Protein AF-A0A928N1K5-F1 (afdb_monomer)

Solvent-accessible s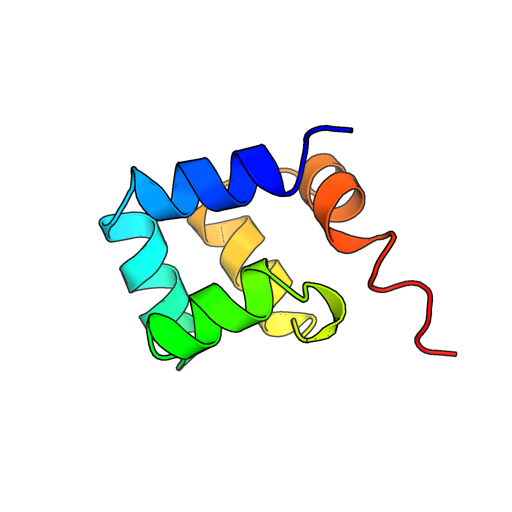urface area (backbone atoms only — not comparable to full-atom values): 4345 Å² total; per-residue (Å²): 144,77,47,63,59,56,52,51,49,47,49,66,72,36,56,66,62,39,50,50,47,23,61,76,61,73,37,53,74,67,56,50,51,52,31,72,76,42,61,63,72,56,49,71,68,48,51,51,50,49,32,60,77,68,68,50,53,72,67,57,49,43,72,58,41,42,93,45,60,78,75,80,122

Secondary structure (DSSP, 8-state):
--SHHHHHHHHHH-HHHHHHHHHHTT--HHHHHHHHH-GGG--HHHHHHHHHHTT--HHHHHHHHHHHHTT--

Foldseek 3Di:
DDQLVVVVVCCVVDVPLVVQLCVQVVHDSVRVVVCSVVVLPDDPSSLVSNCVSVVHDPVSSCVRRVVNPVPPD

Sequence (73 aa):
MTKLIHLRERMRRNLKEREEICRECGLSANQLKYKLYNPRKFTLGEIVTIKRILSLTTDQIIKIFAPFVAKRN

Nearest PDB structures (foldseek):
  4fn3-assembly1_A  TM=5.742E-01  e=1.150E+00  Enterobacter sp. RFL1396
  4i6u-assembly1_A  TM=5.443E-01  e=1.217E+00  Enterobacter sp. RFL1396
  3g5g-assembly5_I  TM=5.526E-01  e=1.918E+00  Enterobacter sp. RFL1396
  4fbi-assembly2_D  TM=5.395E-01  e=2.548E+00  Enterobacter sp. RFL1396
  3g5g-assembly5_J  TM=5.449E-01  e=3.583E+00  Enterobacter sp. RFL1396

Mean predicted aligned error: 5.17 Å

Structure (mmCIF, N/CA/C/O backbone):
data_AF-A0A928N1K5-F1
#
_entry.id   AF-A0A928N1K5-F1
#
loop_
_atom_site.group_PDB
_atom_site.id
_atom_site.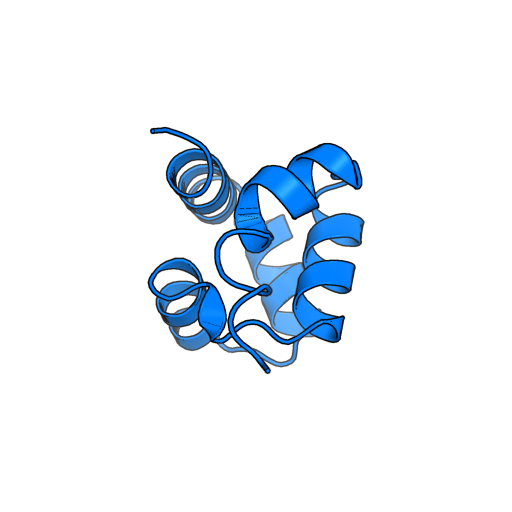type_symbol
_atom_site.label_atom_id
_atom_site.label_alt_id
_atom_site.label_comp_id
_atom_site.label_asym_id
_atom_site.label_entity_id
_atom_site.label_seq_id
_atom_site.pdbx_PDB_ins_code
_atom_site.Cartn_x
_atom_site.Cartn_y
_atom_site.Cartn_z
_atom_site.occupancy
_atom_site.B_iso_or_equiv
_atom_site.auth_seq_id
_atom_site.auth_comp_id
_atom_site.auth_asym_id
_atom_site.auth_atom_id
_atom_site.pdbx_PDB_model_num
ATOM 1 N N . MET A 1 1 ? 12.599 12.145 -9.008 1.00 42.62 1 MET A N 1
ATOM 2 C CA . MET A 1 1 ? 13.148 11.105 -8.115 1.00 42.62 1 MET A CA 1
ATOM 3 C C . MET A 1 1 ? 12.434 11.194 -6.757 1.00 42.62 1 MET A C 1
ATOM 5 O O . MET A 1 1 ? 13.074 11.469 -5.767 1.00 42.62 1 MET A O 1
ATOM 9 N N . THR A 1 2 ? 11.093 11.084 -6.682 1.00 53.31 2 THR A N 1
ATOM 10 C CA . THR A 1 2 ? 10.360 11.565 -5.474 1.00 53.31 2 THR A CA 1
ATOM 11 C C . THR A 1 2 ? 8.880 11.144 -5.475 1.00 53.31 2 THR A C 1
ATOM 13 O O . THR A 1 2 ? 7.980 11.968 -5.538 1.00 53.31 2 THR A O 1
ATOM 16 N N . LYS A 1 3 ? 8.571 9.842 -5.521 1.00 71.81 3 LYS A N 1
ATOM 17 C CA . LYS A 1 3 ? 7.159 9.376 -5.496 1.00 71.81 3 LYS A CA 1
ATOM 18 C C . LYS A 1 3 ? 6.931 8.241 -4.503 1.00 71.81 3 LYS A C 1
ATOM 20 O O . LYS A 1 3 ? 6.041 8.318 -3.666 1.00 71.81 3 LYS A O 1
ATOM 25 N N . LEU A 1 4 ? 7.834 7.261 -4.491 1.00 76.50 4 LEU A N 1
ATOM 26 C CA . LEU A 1 4 ? 7.891 6.233 -3.445 1.00 76.50 4 LEU A CA 1
ATOM 27 C C . LEU A 1 4 ? 8.256 6.782 -2.067 1.00 76.50 4 LEU A C 1
ATOM 29 O O . LEU A 1 4 ? 7.749 6.289 -1.067 1.00 76.50 4 LEU A O 1
ATOM 33 N N . ILE A 1 5 ? 9.118 7.799 -2.015 1.00 81.50 5 ILE A N 1
ATOM 34 C CA . ILE A 1 5 ? 9.505 8.449 -0.758 1.00 81.50 5 ILE A CA 1
ATOM 35 C C . ILE A 1 5 ? 8.282 9.124 -0.130 1.00 81.50 5 ILE A C 1
ATOM 37 O O . ILE A 1 5 ? 7.988 8.856 1.027 1.00 81.50 5 ILE A O 1
ATOM 41 N N . HIS A 1 6 ? 7.497 9.866 -0.919 1.00 83.06 6 HIS A N 1
ATOM 42 C CA . HIS A 1 6 ? 6.249 10.475 -0.451 1.00 83.06 6 HIS A CA 1
ATOM 43 C C . HIS A 1 6 ? 5.229 9.436 0.029 1.00 83.06 6 HIS A C 1
ATOM 45 O O . HIS A 1 6 ? 4.625 9.618 1.084 1.00 83.06 6 HIS A O 1
ATOM 51 N N . LEU A 1 7 ? 5.073 8.313 -0.688 1.00 82.94 7 LEU A N 1
ATOM 52 C CA . LEU A 1 7 ? 4.206 7.223 -0.229 1.00 82.94 7 LEU A CA 1
ATOM 53 C C . LEU A 1 7 ? 4.696 6.648 1.110 1.00 82.94 7 LEU A C 1
ATOM 55 O O . LEU A 1 7 ? 3.900 6.459 2.025 1.00 82.94 7 LEU A O 1
ATOM 59 N N . ARG A 1 8 ? 6.004 6.401 1.254 1.00 85.81 8 ARG A N 1
ATOM 60 C CA . ARG A 1 8 ? 6.597 5.900 2.505 1.00 85.81 8 ARG A CA 1
ATOM 61 C C . ARG A 1 8 ? 6.439 6.883 3.655 1.00 85.81 8 ARG A C 1
ATOM 63 O O . ARG A 1 8 ? 6.114 6.459 4.758 1.00 85.81 8 ARG A O 1
ATOM 70 N N . GLU A 1 9 ? 6.665 8.170 3.419 1.00 87.88 9 GLU A N 1
ATOM 71 C CA . GLU A 1 9 ? 6.468 9.202 4.434 1.00 87.88 9 GLU A CA 1
ATOM 72 C C . GLU A 1 9 ? 5.009 9.296 4.866 1.00 87.88 9 GLU A C 1
ATOM 74 O O . GLU A 1 9 ? 4.748 9.346 6.067 1.00 87.88 9 GLU A O 1
ATOM 79 N N . ARG A 1 10 ? 4.059 9.224 3.927 1.00 86.06 10 ARG A N 1
ATOM 80 C CA . ARG A 1 10 ? 2.629 9.180 4.255 1.00 86.06 10 ARG A CA 1
ATOM 81 C C . ARG A 1 10 ? 2.296 7.965 5.118 1.00 86.06 10 ARG A C 1
ATOM 83 O O . ARG A 1 10 ? 1.716 8.132 6.182 1.00 86.06 10 ARG A O 1
ATOM 90 N N . MET A 1 11 ? 2.779 6.778 4.744 1.00 84.62 11 MET A N 1
ATOM 91 C CA . MET A 1 11 ? 2.631 5.553 5.551 1.00 84.62 11 MET A CA 1
ATOM 92 C C . MET A 1 11 ? 3.295 5.640 6.927 1.00 84.62 11 MET A C 1
ATOM 94 O O . MET A 1 11 ? 2.925 4.909 7.844 1.00 84.62 11 MET A O 1
ATOM 98 N N . ARG A 1 12 ? 4.320 6.486 7.075 1.00 85.25 12 ARG A N 1
ATOM 99 C CA . ARG A 1 12 ? 5.020 6.693 8.345 1.00 85.25 12 ARG A CA 1
ATOM 100 C C . ARG A 1 12 ? 4.270 7.661 9.256 1.00 85.25 12 ARG A C 1
ATOM 102 O O . ARG A 1 12 ? 4.243 7.423 10.457 1.00 85.25 12 ARG A O 1
ATOM 109 N N . ARG A 1 13 ? 3.702 8.736 8.698 1.00 86.56 13 ARG A N 1
ATOM 110 C CA . ARG A 1 13 ? 2.998 9.790 9.449 1.00 86.56 13 ARG A CA 1
ATOM 111 C C . ARG A 1 13 ? 1.549 9.414 9.764 1.00 86.56 13 ARG A C 1
ATOM 113 O O . ARG A 1 13 ? 1.092 9.671 10.869 1.00 86.56 13 ARG A O 1
ATOM 120 N N . ASN A 1 14 ? 0.854 8.763 8.834 1.00 85.31 14 ASN A N 1
ATOM 121 C CA . ASN A 1 14 ? -0.527 8.326 9.016 1.00 85.31 14 ASN A CA 1
ATOM 122 C C . ASN A 1 14 ? -0.596 6.847 9.387 1.00 85.31 14 ASN A C 1
ATOM 124 O O . ASN A 1 14 ? -0.757 5.967 8.539 1.00 85.31 14 ASN A O 1
ATOM 128 N N . LEU A 1 15 ? -0.515 6.585 10.691 1.00 86.19 15 LEU A N 1
ATOM 129 C CA . LEU A 1 15 ? -0.648 5.237 11.243 1.00 86.19 15 LEU A CA 1
ATOM 130 C C . LEU A 1 15 ? -2.012 4.615 10.920 1.00 86.19 15 LEU A C 1
ATOM 132 O O . LEU A 1 15 ? -2.055 3.445 10.562 1.00 86.19 15 LEU A O 1
ATOM 136 N N . LYS A 1 16 ? -3.090 5.411 10.925 1.00 88.75 16 LYS A N 1
ATOM 137 C CA . LYS A 1 16 ? -4.441 4.940 10.592 1.00 88.75 16 LYS A CA 1
ATOM 138 C C . LYS A 1 16 ? -4.544 4.413 9.156 1.00 88.75 16 LYS A C 1
ATOM 140 O O . LYS A 1 16 ? -5.006 3.298 8.951 1.00 88.75 16 LYS A O 1
ATOM 145 N N . GLU A 1 17 ? -4.056 5.180 8.173 1.00 89.38 17 GLU A N 1
ATOM 146 C CA . GLU A 1 17 ? -4.032 4.751 6.762 1.00 89.38 17 GLU A CA 1
ATOM 147 C C . GLU A 1 17 ? -3.195 3.473 6.597 1.00 89.38 17 GLU A C 1
ATOM 149 O O . GLU A 1 17 ? -3.576 2.552 5.875 1.00 89.38 17 GLU A O 1
ATOM 154 N N . ARG A 1 18 ? -2.064 3.388 7.310 1.00 88.56 18 ARG A N 1
ATOM 155 C CA . ARG A 1 18 ? -1.196 2.207 7.303 1.00 88.56 18 ARG A CA 1
ATOM 156 C C . ARG A 1 18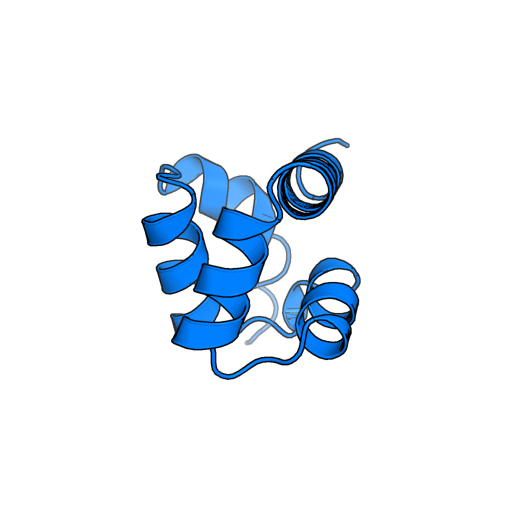 ? -1.900 0.974 7.869 1.00 88.56 18 ARG A C 1
ATOM 158 O O . ARG A 1 18 ? -1.787 -0.101 7.287 1.00 88.56 18 ARG A O 1
ATOM 165 N N . GLU A 1 19 ? -2.573 1.109 9.007 1.00 89.75 19 GLU A N 1
ATOM 166 C CA . GLU A 1 19 ? -3.300 0.012 9.649 1.00 89.75 19 GLU A CA 1
ATOM 167 C C . GLU A 1 19 ? -4.478 -0.462 8.804 1.00 89.75 19 GLU A C 1
ATOM 169 O O . GLU A 1 19 ? -4.674 -1.667 8.667 1.00 89.75 19 GLU A O 1
ATOM 174 N N . GLU A 1 20 ? -5.202 0.458 8.169 1.00 91.25 20 GLU A N 1
ATOM 175 C CA . GLU A 1 20 ? -6.306 0.116 7.274 1.00 91.25 20 GLU A CA 1
ATOM 176 C C . GLU A 1 20 ? -5.816 -0.657 6.042 1.00 91.25 20 GLU A C 1
ATOM 178 O O . GLU A 1 20 ? -6.382 -1.694 5.707 1.00 91.25 20 GLU A O 1
ATOM 183 N N . ILE A 1 21 ? -4.700 -0.237 5.431 1.00 89.94 21 ILE A N 1
ATOM 184 C CA . ILE A 1 21 ? -4.073 -0.977 4.322 1.00 89.94 21 ILE A CA 1
ATOM 185 C C . ILE A 1 21 ? -3.602 -2.353 4.783 1.00 89.94 21 ILE A C 1
ATOM 187 O O . ILE A 1 21 ? -3.818 -3.336 4.083 1.00 89.94 21 ILE A O 1
ATOM 191 N N . CYS A 1 22 ? -2.957 -2.445 5.946 1.00 91.25 22 CYS A N 1
ATOM 192 C CA . CYS A 1 22 ? -2.550 -3.726 6.518 1.00 91.25 22 CYS A CA 1
ATOM 193 C C . CYS A 1 22 ? -3.752 -4.655 6.729 1.00 91.25 22 CYS A C 1
ATOM 195 O O . CYS A 1 22 ? -3.681 -5.829 6.378 1.00 91.25 22 CYS A O 1
ATOM 197 N N . ARG A 1 23 ? -4.864 -4.129 7.249 1.00 92.38 23 ARG A N 1
ATOM 198 C CA . ARG A 1 23 ? -6.090 -4.888 7.503 1.00 92.38 23 ARG A CA 1
ATOM 199 C C . ARG A 1 23 ? -6.752 -5.366 6.210 1.00 92.38 23 ARG A C 1
ATOM 201 O O . ARG A 1 23 ? -7.027 -6.552 6.088 1.00 92.38 23 ARG A O 1
ATOM 208 N N . GLU A 1 24 ? -6.963 -4.471 5.249 1.00 92.81 24 GLU A N 1
ATOM 209 C CA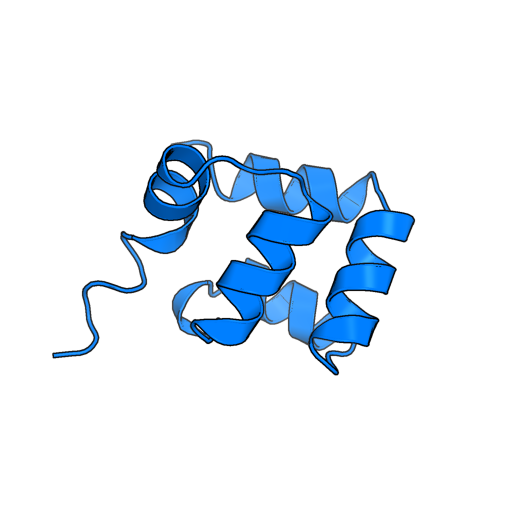 . GLU A 1 24 ? -7.624 -4.781 3.971 1.00 92.81 24 GLU A CA 1
ATOM 210 C C . GLU A 1 24 ? -6.763 -5.678 3.071 1.00 92.81 24 GLU A C 1
ATOM 212 O O . GLU A 1 24 ? -7.282 -6.543 2.372 1.00 92.81 24 GLU A O 1
ATOM 217 N N . CYS A 1 25 ? -5.439 -5.504 3.090 1.00 88.94 25 CYS A N 1
ATOM 218 C CA . CYS A 1 25 ? -4.520 -6.343 2.319 1.00 88.94 25 CYS A CA 1
ATOM 219 C C . CYS A 1 25 ? -4.111 -7.633 3.053 1.00 88.94 25 CYS A C 1
ATOM 221 O O . CYS A 1 25 ? -3.370 -8.431 2.481 1.00 88.94 25 CYS A O 1
ATOM 223 N N . GLY A 1 26 ? -4.518 -7.831 4.313 1.00 90.12 26 GLY A N 1
ATOM 224 C CA . GLY A 1 26 ? -4.086 -8.972 5.131 1.00 90.12 26 GLY A CA 1
ATOM 225 C C . GLY A 1 26 ? -2.573 -9.007 5.396 1.00 90.12 26 GLY A C 1
ATOM 226 O O . GLY A 1 26 ? -1.976 -10.076 5.505 1.00 90.12 26 GLY A O 1
ATOM 227 N N . LEU A 1 27 ? -1.925 -7.841 5.459 1.00 89.25 27 LEU A N 1
ATOM 228 C CA . LEU A 1 27 ? -0.483 -7.698 5.650 1.00 89.25 27 LEU A CA 1
ATOM 229 C C . LEU A 1 27 ? -0.152 -7.275 7.079 1.00 89.25 27 LEU A C 1
ATOM 231 O O . LEU A 1 27 ? -0.780 -6.389 7.650 1.00 89.25 27 LEU A O 1
ATOM 235 N N . SER A 1 28 ? 0.942 -7.799 7.626 1.00 89.56 28 SER A N 1
ATOM 236 C CA . SER A 1 28 ? 1.555 -7.211 8.820 1.00 89.56 28 SER A CA 1
ATOM 237 C C . SER A 1 28 ? 2.289 -5.910 8.473 1.00 89.56 28 SER A C 1
ATOM 239 O O . SER A 1 28 ? 2.813 -5.754 7.367 1.00 89.56 28 SER A O 1
ATOM 241 N N . ALA A 1 29 ? 2.459 -5.010 9.448 1.00 84.88 29 ALA A N 1
ATOM 242 C CA . ALA A 1 29 ? 3.202 -3.757 9.255 1.00 84.88 29 ALA A CA 1
ATOM 243 C C . ALA A 1 29 ? 4.617 -3.974 8.678 1.00 84.88 29 ALA A C 1
ATOM 245 O O . ALA A 1 29 ? 5.094 -3.176 7.870 1.00 84.88 29 ALA A O 1
ATOM 246 N N . ASN A 1 30 ? 5.271 -5.081 9.044 1.00 87.69 30 ASN A N 1
ATOM 247 C CA . ASN A 1 30 ? 6.594 -5.432 8.532 1.00 87.69 30 ASN A CA 1
ATOM 248 C C . ASN A 1 30 ? 6.561 -5.889 7.059 1.00 87.69 30 ASN A C 1
ATOM 250 O O . ASN A 1 30 ? 7.436 -5.516 6.279 1.00 87.69 30 ASN A O 1
ATOM 254 N N . GLN A 1 31 ? 5.520 -6.629 6.657 1.00 89.00 31 GLN A N 1
ATOM 255 C CA . GLN A 1 31 ? 5.287 -7.023 5.262 1.00 89.00 31 GLN A CA 1
ATOM 256 C C . GLN A 1 31 ? 4.999 -5.800 4.390 1.00 89.00 31 GLN A C 1
ATOM 258 O O . GLN A 1 31 ? 5.621 -5.629 3.341 1.00 89.00 31 GLN A O 1
ATOM 263 N N . LEU A 1 32 ? 4.127 -4.899 4.856 1.00 87.56 32 LEU A N 1
ATOM 264 C CA . LEU A 1 32 ? 3.844 -3.646 4.160 1.00 87.56 32 LEU A CA 1
ATOM 265 C C . LEU A 1 32 ? 5.112 -2.796 4.019 1.00 87.56 32 LEU A C 1
ATOM 267 O O . LEU A 1 32 ? 5.414 -2.325 2.925 1.00 87.56 32 LEU A O 1
ATOM 271 N N . LYS A 1 33 ? 5.905 -2.657 5.091 1.00 86.75 33 LYS A N 1
ATOM 272 C CA . LYS A 1 33 ? 7.203 -1.969 5.049 1.00 86.75 33 LYS A CA 1
ATOM 273 C C . LYS A 1 33 ? 8.109 -2.586 3.984 1.00 86.75 33 LYS A C 1
ATOM 275 O O . LYS A 1 33 ? 8.593 -1.862 3.121 1.00 86.75 33 LYS A O 1
ATOM 280 N N . TYR A 1 34 ? 8.295 -3.904 3.990 1.00 88.62 34 TYR A N 1
ATOM 281 C CA . TYR A 1 34 ? 9.119 -4.600 3.000 1.00 88.62 34 TYR A CA 1
ATOM 282 C C . TYR A 1 34 ? 8.625 -4.371 1.559 1.00 88.62 34 TYR A C 1
ATOM 284 O O . TYR A 1 34 ? 9.423 -4.058 0.672 1.00 88.62 34 TYR A O 1
ATOM 292 N N . LYS A 1 35 ? 7.311 -4.438 1.320 1.00 87.69 35 LYS A N 1
ATOM 293 C CA . LYS A 1 35 ? 6.708 -4.156 0.006 1.00 87.69 35 LYS A CA 1
ATOM 294 C C . LYS A 1 35 ? 6.866 -2.692 -0.415 1.00 87.69 35 LYS A C 1
ATOM 296 O O . LYS A 1 35 ? 7.134 -2.425 -1.579 1.00 87.69 35 LYS A O 1
ATOM 301 N N . LEU A 1 36 ? 6.813 -1.735 0.511 1.00 84.75 36 LEU A N 1
ATOM 302 C CA . LEU A 1 36 ? 7.134 -0.330 0.223 1.00 84.75 36 LEU A CA 1
ATOM 303 C C . LEU A 1 36 ? 8.605 -0.141 -0.188 1.00 84.75 36 LEU A C 1
ATOM 305 O O . LEU A 1 36 ? 8.916 0.788 -0.942 1.00 84.75 36 LEU A O 1
ATOM 309 N N . TYR A 1 37 ? 9.517 -0.995 0.293 1.00 84.31 37 TYR A N 1
ATOM 310 C CA . TYR A 1 37 ? 10.904 -1.049 -0.184 1.00 84.31 37 TYR A CA 1
ATOM 311 C C . TYR A 1 37 ? 11.036 -1.711 -1.555 1.00 84.31 37 TYR A C 1
ATOM 313 O O . TYR A 1 37 ? 11.829 -1.240 -2.371 1.00 84.31 37 TYR A O 1
ATOM 321 N N . ASN A 1 38 ? 10.218 -2.726 -1.834 1.00 84.56 38 ASN A N 1
ATOM 322 C CA . ASN A 1 38 ? 10.189 -3.437 -3.107 1.00 84.56 38 ASN A CA 1
ATOM 323 C C . ASN A 1 38 ? 8.784 -3.432 -3.745 1.00 84.56 38 ASN A C 1
ATOM 325 O O . ASN A 1 38 ? 8.061 -4.433 -3.669 1.00 84.56 38 ASN A O 1
ATOM 329 N N . PRO A 1 39 ? 8.391 -2.328 -4.406 1.00 81.44 39 PRO A N 1
ATOM 330 C CA . PRO A 1 39 ? 7.026 -2.130 -4.894 1.00 81.44 39 PRO A CA 1
ATOM 331 C C . PRO A 1 39 ? 6.590 -3.118 -5.985 1.00 81.44 39 PRO A C 1
ATOM 333 O O . PRO A 1 39 ? 5.400 -3.235 -6.257 1.00 81.44 39 PRO A O 1
ATOM 336 N N . ARG A 1 40 ? 7.522 -3.884 -6.571 1.00 82.06 40 ARG A N 1
ATOM 337 C CA . ARG A 1 40 ? 7.216 -4.996 -7.493 1.00 82.06 40 ARG A CA 1
ATOM 338 C C . ARG A 1 40 ? 6.475 -6.152 -6.820 1.00 82.06 40 ARG A C 1
ATOM 340 O O . ARG A 1 40 ? 5.881 -6.970 -7.512 1.00 82.06 40 ARG A O 1
ATOM 347 N N . LYS A 1 41 ? 6.538 -6.253 -5.488 1.00 86.06 41 LYS A N 1
ATOM 348 C CA . LYS A 1 41 ? 5.835 -7.291 -4.722 1.00 86.06 41 LYS A CA 1
ATOM 349 C C . LYS A 1 41 ? 4.385 -6.936 -4.398 1.00 86.06 41 LYS A C 1
ATOM 351 O O . LYS A 1 41 ? 3.704 -7.766 -3.794 1.00 86.06 41 LYS A O 1
ATOM 356 N N . PHE A 1 42 ? 3.921 -5.735 -4.746 1.00 86.38 42 PHE A N 1
ATOM 357 C CA . PHE A 1 42 ? 2.503 -5.421 -4.632 1.00 86.38 42 PHE A CA 1
ATOM 358 C C . PHE A 1 42 ? 1.711 -6.134 -5.728 1.00 86.38 42 PHE A C 1
ATOM 360 O O . PHE A 1 42 ? 2.094 -6.136 -6.898 1.00 86.38 42 PHE A O 1
ATOM 367 N N . THR A 1 43 ? 0.601 -6.744 -5.343 1.00 86.81 43 THR A N 1
ATOM 368 C CA . THR A 1 43 ? -0.399 -7.269 -6.266 1.00 86.81 43 THR A CA 1
ATOM 369 C C . THR A 1 43 ? -1.300 -6.135 -6.751 1.00 86.81 43 THR A C 1
ATOM 371 O O . THR A 1 43 ? -1.399 -5.082 -6.120 1.00 86.81 43 THR A O 1
ATOM 374 N N . LEU A 1 44 ? -1.993 -6.350 -7.872 1.00 84.88 44 LEU A N 1
ATOM 375 C CA . LEU A 1 44 ? -2.984 -5.393 -8.372 1.00 84.88 44 LEU A CA 1
ATOM 376 C C . LEU A 1 44 ? -4.069 -5.094 -7.327 1.00 84.88 44 LEU A C 1
ATOM 378 O O . LEU A 1 44 ? -4.424 -3.933 -7.154 1.00 84.88 44 LEU A O 1
ATOM 382 N N . GLY A 1 45 ? -4.529 -6.110 -6.587 1.00 87.94 45 GLY A N 1
ATOM 383 C CA . GLY A 1 45 ? -5.496 -5.932 -5.501 1.00 87.94 45 GLY A CA 1
ATOM 384 C C . GLY A 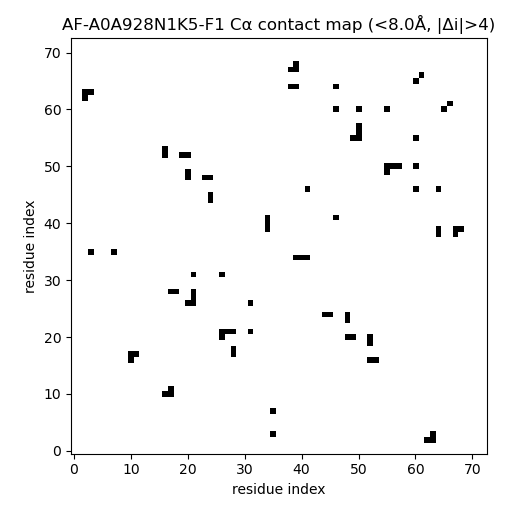1 45 ? -4.981 -4.991 -4.411 1.00 87.94 45 GLY A C 1
ATOM 385 O O . GLY A 1 45 ? -5.657 -4.029 -4.062 1.00 87.94 45 GLY A O 1
ATOM 386 N N . GLU A 1 46 ? -3.740 -5.184 -3.953 1.00 89.44 46 GLU A N 1
ATOM 387 C CA . GLU A 1 46 ? -3.130 -4.306 -2.945 1.00 89.44 46 GLU A CA 1
ATOM 388 C C . GLU A 1 46 ? -2.966 -2.865 -3.458 1.00 89.44 46 GLU A C 1
ATOM 390 O O . GLU A 1 46 ? -3.193 -1.911 -2.715 1.00 89.44 46 GLU A O 1
ATOM 395 N N . ILE A 1 47 ? -2.611 -2.681 -4.734 1.00 88.56 47 ILE A N 1
ATOM 396 C CA . ILE A 1 47 ? -2.487 -1.349 -5.352 1.00 88.56 47 ILE A CA 1
ATOM 397 C C . ILE A 1 47 ? -3.849 -0.645 -5.409 1.00 88.56 47 ILE A C 1
ATOM 399 O O . ILE A 1 47 ? -3.929 0.555 -5.138 1.00 88.56 47 ILE A O 1
ATOM 403 N N . VAL A 1 48 ? -4.922 -1.372 -5.732 1.00 89.56 48 VAL A N 1
ATOM 404 C CA . VAL A 1 48 ? -6.292 -0.836 -5.748 1.00 89.56 48 VAL A CA 1
ATOM 405 C C . VAL A 1 48 ? -6.739 -0.443 -4.339 1.00 89.56 48 VAL A C 1
ATOM 407 O O . VAL A 1 48 ? -7.285 0.646 -4.159 1.00 89.56 48 VAL A O 1
ATOM 410 N N . THR A 1 49 ? -6.439 -1.260 -3.331 1.00 91.50 49 THR A N 1
ATOM 411 C CA . THR A 1 49 ? -6.705 -0.934 -1.923 1.00 91.50 49 THR A CA 1
ATOM 412 C C . THR A 1 49 ? -5.961 0.330 -1.494 1.00 91.50 49 THR A C 1
ATOM 414 O O . THR A 1 49 ? -6.571 1.255 -0.959 1.00 91.50 49 THR A O 1
ATOM 417 N N . ILE A 1 50 ? -4.665 0.433 -1.806 1.00 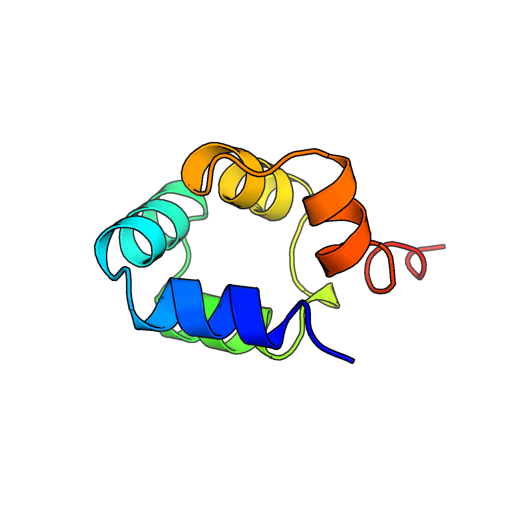89.00 50 ILE A N 1
ATOM 418 C CA . ILE A 1 50 ? -3.853 1.627 -1.521 1.00 89.00 50 ILE A CA 1
ATOM 419 C C . ILE A 1 50 ? -4.432 2.859 -2.225 1.00 89.00 50 ILE A C 1
ATOM 421 O O . ILE A 1 50 ? -4.517 3.924 -1.617 1.00 89.00 50 ILE A O 1
AT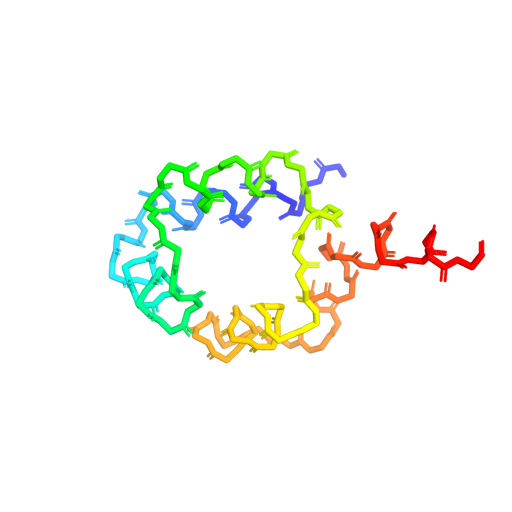OM 425 N N . LYS A 1 51 ? -4.862 2.725 -3.486 1.00 90.88 51 LYS A N 1
ATOM 426 C CA . LYS A 1 51 ? -5.531 3.801 -4.227 1.00 90.88 51 LYS A CA 1
ATOM 427 C C . LYS A 1 51 ? -6.780 4.287 -3.494 1.00 90.88 51 LYS A C 1
ATOM 429 O O . LYS A 1 51 ? -6.956 5.496 -3.365 1.00 90.88 51 LYS A O 1
ATOM 434 N N . ARG A 1 52 ? -7.622 3.358 -3.028 1.00 91.94 52 ARG A N 1
ATOM 435 C CA . ARG A 1 52 ? -8.889 3.658 -2.349 1.00 91.94 52 ARG A CA 1
ATOM 436 C C . ARG A 1 52 ? -8.656 4.352 -1.009 1.00 91.94 52 ARG A C 1
ATOM 438 O O . ARG A 1 52 ? -9.198 5.427 -0.793 1.00 91.94 52 ARG A O 1
ATOM 445 N N . ILE A 1 53 ? -7.817 3.770 -0.152 1.00 90.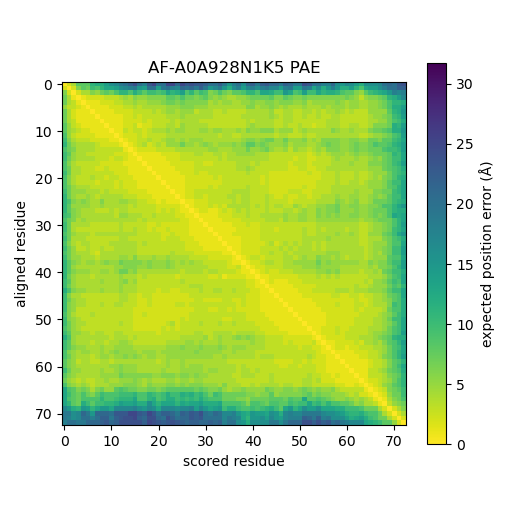38 53 ILE A N 1
ATOM 446 C CA . ILE A 1 53 ? -7.578 4.257 1.217 1.00 90.38 53 ILE A CA 1
ATOM 447 C C . ILE A 1 53 ? -6.884 5.617 1.205 1.00 90.38 53 ILE A C 1
ATOM 449 O O . ILE A 1 53 ? -7.263 6.527 1.932 1.00 90.38 53 ILE A O 1
ATOM 453 N N . LEU A 1 54 ? -5.893 5.790 0.330 1.00 87.94 54 LEU A N 1
ATOM 454 C CA . LEU A 1 54 ? -5.159 7.050 0.235 1.00 87.94 54 LEU A CA 1
ATOM 455 C C . LEU A 1 54 ? -5.863 8.108 -0.620 1.00 87.94 54 LEU A C 1
ATOM 457 O O . LEU A 1 54 ? -5.317 9.206 -0.783 1.00 87.94 54 LEU A O 1
ATOM 461 N N . SER A 1 55 ? -7.031 7.776 -1.178 1.00 89.50 55 SER A N 1
ATOM 462 C CA . SER A 1 55 ? -7.785 8.605 -2.119 1.00 89.50 55 SER A CA 1
ATOM 463 C C . SER A 1 55 ? -6.894 9.145 -3.252 1.00 89.50 55 SER A C 1
ATOM 465 O O . SER A 1 55 ? -6.861 10.337 -3.558 1.00 89.50 55 SER A O 1
ATOM 467 N N . LEU A 1 56 ? -6.078 8.261 -3.837 1.00 87.19 56 LEU A N 1
ATOM 468 C CA . LEU A 1 56 ? -5.146 8.613 -4.909 1.00 87.19 56 LEU A CA 1
ATOM 469 C C . LEU A 1 56 ? -5.824 8.523 -6.277 1.00 87.19 56 LEU A C 1
ATOM 471 O O . LEU A 1 56 ? -6.620 7.624 -6.557 1.00 87.19 56 LEU A O 1
ATOM 475 N N . THR A 1 57 ? -5.430 9.410 -7.188 1.00 88.88 57 THR A N 1
ATOM 476 C CA . THR A 1 57 ? -5.849 9.318 -8.588 1.00 88.88 57 THR A CA 1
ATOM 477 C C . THR A 1 57 ? -5.098 8.202 -9.316 1.00 88.88 57 THR A C 1
ATOM 479 O O . THR A 1 57 ? -4.007 7.779 -8.921 1.00 88.88 57 THR A O 1
ATOM 482 N N . THR A 1 58 ? -5.671 7.722 -10.423 1.00 85.81 58 THR A N 1
ATOM 483 C CA . THR A 1 58 ? -5.033 6.697 -11.265 1.00 85.81 58 THR A CA 1
ATOM 484 C C . THR A 1 58 ? -3.660 7.156 -11.771 1.00 85.81 58 THR A C 1
ATOM 486 O O . THR A 1 58 ? -2.720 6.369 -11.757 1.00 85.81 58 THR A O 1
ATOM 489 N N . ASP A 1 59 ? -3.506 8.436 -12.122 1.00 86.19 59 ASP A N 1
ATOM 490 C CA . ASP A 1 59 ? -2.221 9.020 -12.531 1.00 86.19 59 ASP A CA 1
ATOM 491 C C . ASP A 1 59 ? -1.153 8.921 -11.426 1.00 86.19 59 ASP A C 1
ATOM 493 O O . ASP A 1 59 ? -0.021 8.514 -11.692 1.00 86.19 59 ASP A O 1
ATOM 497 N N . GLN A 1 60 ? -1.511 9.203 -10.167 1.00 86.06 60 GLN A N 1
ATOM 498 C CA . GLN A 1 60 ? -0.589 9.068 -9.034 1.00 86.06 60 GL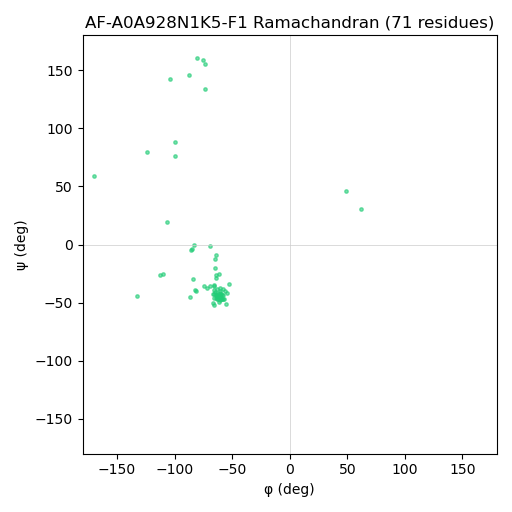N A CA 1
ATOM 499 C C . GLN A 1 60 ? -0.158 7.611 -8.835 1.00 86.06 60 GLN A C 1
ATOM 501 O O . GLN A 1 60 ? 1.030 7.333 -8.674 1.00 86.06 60 GLN A O 1
ATOM 506 N N . ILE A 1 61 ? -1.102 6.670 -8.917 1.00 86.00 61 ILE A N 1
ATOM 507 C CA . ILE A 1 61 ? -0.819 5.234 -8.809 1.00 86.00 61 ILE A CA 1
ATOM 508 C C . ILE A 1 61 ? 0.092 4.756 -9.938 1.00 86.00 61 ILE A C 1
ATOM 510 O O . ILE A 1 61 ? 1.092 4.098 -9.661 1.00 86.00 61 ILE A O 1
ATOM 514 N N . ILE A 1 62 ? -0.184 5.130 -11.188 1.00 83.75 62 ILE A N 1
ATOM 515 C CA . ILE A 1 62 ? 0.678 4.815 -12.336 1.00 83.75 62 ILE A CA 1
ATOM 516 C C . ILE A 1 62 ? 2.075 5.388 -12.085 1.00 83.75 62 ILE A C 1
ATOM 518 O O . ILE A 1 62 ? 3.077 4.688 -12.173 1.00 83.75 62 ILE A O 1
ATOM 522 N N . LYS A 1 63 ? 2.178 6.640 -11.657 1.00 84.31 63 LYS A N 1
ATOM 523 C CA . LYS A 1 63 ? 3.471 7.268 -11.385 1.00 84.31 63 LYS A CA 1
ATOM 524 C C . LYS A 1 63 ? 4.257 6.613 -10.237 1.00 84.31 63 LYS A C 1
ATOM 526 O O . LYS A 1 63 ? 5.484 6.732 -10.228 1.00 84.31 63 LYS A O 1
ATOM 531 N N . ILE A 1 64 ? 3.589 5.966 -9.280 1.00 83.50 64 ILE A N 1
ATOM 532 C CA . ILE A 1 64 ? 4.218 5.248 -8.158 1.00 83.50 64 ILE A CA 1
ATOM 533 C C . ILE A 1 64 ? 4.572 3.804 -8.545 1.00 83.50 64 ILE A C 1
ATOM 535 O O . ILE A 1 64 ? 5.675 3.352 -8.242 1.00 83.50 64 ILE A O 1
ATOM 539 N N . PHE A 1 65 ? 3.657 3.091 -9.208 1.00 81.94 65 PHE A N 1
ATOM 540 C CA . PHE A 1 65 ? 3.717 1.640 -9.410 1.00 81.94 65 PHE A CA 1
ATOM 541 C C . PHE A 1 65 ? 3.988 1.210 -10.863 1.00 81.94 65 PHE A C 1
ATOM 543 O O . PHE A 1 65 ? 4.576 0.149 -11.059 1.00 81.94 65 PHE A O 1
ATOM 550 N N . ALA A 1 66 ? 3.660 2.001 -11.892 1.00 76.94 66 ALA A N 1
ATOM 551 C CA . ALA A 1 66 ? 3.891 1.636 -13.301 1.00 76.94 66 ALA A CA 1
ATOM 552 C C . ALA A 1 66 ? 5.339 1.246 -13.649 1.00 76.94 66 ALA A C 1
ATOM 554 O O . ALA A 1 66 ? 5.499 0.227 -14.323 1.00 76.94 66 ALA A O 1
ATOM 555 N N . PRO A 1 67 ? 6.402 1.925 -13.158 1.00 75.56 67 PRO A N 1
ATOM 556 C CA . PRO A 1 67 ? 7.776 1.478 -13.424 1.00 75.56 67 PRO A CA 1
ATOM 557 C C . PRO A 1 67 ? 8.115 0.100 -12.819 1.00 75.56 67 PRO A C 1
ATOM 559 O O . PRO A 1 67 ? 9.173 -0.465 -13.101 1.00 75.56 67 PRO A O 1
ATOM 562 N N . PHE A 1 68 ? 7.234 -0.454 -11.985 1.00 71.12 68 PHE A N 1
ATOM 563 C CA . PHE A 1 68 ? 7.405 -1.733 -11.298 1.00 71.12 68 PHE A CA 1
ATOM 564 C C . PHE A 1 68 ? 6.433 -2.812 -11.788 1.00 71.12 68 PHE A C 1
ATOM 566 O O . PHE A 1 68 ? 6.772 -3.990 -11.714 1.00 71.12 68 PHE A O 1
ATOM 573 N N . VAL A 1 69 ? 5.269 -2.424 -12.317 1.00 62.56 69 VAL A N 1
ATOM 574 C CA . VAL A 1 69 ? 4.242 -3.341 -12.839 1.00 62.56 69 VAL A CA 1
ATOM 575 C C . VAL A 1 69 ? 4.527 -3.751 -14.292 1.00 62.56 69 VAL A C 1
ATOM 577 O O . VAL A 1 69 ? 4.252 -4.887 -14.663 1.00 62.56 69 VAL A O 1
ATOM 580 N N . ALA A 1 70 ? 5.173 -2.894 -15.093 1.00 57.72 70 ALA A N 1
ATOM 581 C CA . ALA A 1 70 ? 5.419 -3.129 -16.524 1.00 57.72 70 ALA A CA 1
ATOM 582 C C . ALA A 1 70 ? 6.428 -4.255 -16.868 1.00 57.72 70 ALA A C 1
ATOM 584 O O . ALA A 1 70 ? 6.672 -4.508 -18.040 1.00 57.72 70 ALA A O 1
ATOM 585 N N . LYS A 1 71 ? 7.032 -4.931 -15.877 1.00 51.47 71 LYS A N 1
ATOM 586 C CA . LYS A 1 71 ? 8.025 -6.014 -16.075 1.00 51.47 71 LYS A CA 1
ATOM 587 C C . LYS A 1 71 ? 7.493 -7.429 -15.786 1.00 51.47 71 LYS A C 1
ATOM 589 O O . LYS A 1 71 ? 8.282 -8.335 -15.542 1.00 51.47 71 LYS A O 1
ATOM 594 N N . ARG A 1 72 ? 6.171 -7.624 -15.774 1.00 49.09 72 ARG A N 1
ATOM 595 C CA . ARG A 1 72 ? 5.542 -8.956 -15.851 1.00 49.09 72 ARG A CA 1
ATOM 596 C C . ARG A 1 72 ? 5.083 -9.187 -17.294 1.00 49.09 72 ARG A C 1
ATOM 598 O O . ARG A 1 72 ? 3.910 -9.002 -17.592 1.00 49.09 72 ARG A O 1
ATOM 605 N N . ASN A 1 73 ? 6.022 -9.495 -18.175 1.00 38.91 73 ASN A N 1
ATOM 606 C CA . ASN A 1 73 ? 5.763 -10.140 -19.459 1.00 38.91 73 ASN A CA 1
ATOM 607 C C . ASN A 1 73 ? 6.955 -11.042 -19.756 1.00 38.91 73 ASN A C 1
ATOM 609 O O . ASN A 1 73 ? 8.087 -10.552 -19.530 1.00 38.91 73 ASN A O 1
#

Radius of gyration: 11.34 Å; Cα contacts (8 Å, |Δi|>4): 45; chains: 1; bounding box: 22×22×31 Å

pLDDT: mean 82.86, std 11.48, range [38.91, 92.81]